Protein AF-A0A936C9N0-F1 (afdb_monomer_lite)

Radius of gyration: 20.28 Å; chains: 1; bounding box: 74×27×51 Å

Structure (mmCIF, N/CA/C/O backbone):
data_AF-A0A936C9N0-F1
#
_entry.id   AF-A0A936C9N0-F1
#
loop_
_atom_site.group_PDB
_atom_site.id
_atom_site.type_symbol
_atom_site.label_atom_id
_atom_site.label_alt_id
_atom_site.label_comp_id
_atom_site.label_asym_id
_atom_site.label_entity_id
_atom_site.label_seq_id
_atom_site.pdbx_PDB_ins_code
_atom_site.Cartn_x
_atom_site.Cartn_y
_atom_site.Cartn_z
_atom_site.occupancy
_atom_site.B_iso_or_equiv
_atom_site.auth_seq_id
_atom_site.auth_comp_id
_atom_site.auth_asym_id
_atom_site.auth_atom_id
_atom_site.pdbx_PDB_model_num
ATOM 1 N N . MET A 1 1 ? -1.763 -14.823 24.697 1.00 57.56 1 MET A N 1
ATOM 2 C CA . MET A 1 1 ? -1.565 -15.458 23.368 1.00 57.56 1 MET A CA 1
ATOM 3 C C . MET A 1 1 ? -2.742 -15.257 22.402 1.00 57.56 1 MET A C 1
ATOM 5 O O . MET A 1 1 ? -2.503 -14.836 21.278 1.00 57.56 1 MET A O 1
ATOM 9 N N . LYS A 1 2 ? -4.008 -15.455 22.814 1.00 72.00 2 LYS A N 1
ATOM 10 C CA . LYS A 1 2 ? -5.197 -15.312 21.934 1.00 72.00 2 LYS A CA 1
ATOM 11 C C . LYS A 1 2 ? -5.313 -13.946 21.222 1.00 72.00 2 LYS A C 1
ATOM 13 O O . LYS A 1 2 ? -5.688 -13.890 20.056 1.00 72.00 2 LYS A O 1
ATOM 18 N N . THR A 1 3 ? -4.940 -12.852 21.889 1.00 79.12 3 THR A N 1
ATOM 19 C CA . THR A 1 3 ? -4.988 -11.491 21.319 1.00 79.12 3 THR A CA 1
ATOM 20 C C . THR A 1 3 ? -3.919 -11.255 20.253 1.00 79.12 3 THR A C 1
ATOM 22 O O . THR A 1 3 ? -4.205 -10.640 19.232 1.00 79.12 3 THR A O 1
ATOM 25 N N . LEU A 1 4 ? -2.704 -11.776 20.459 1.00 82.50 4 LEU A N 1
ATOM 26 C CA . LEU A 1 4 ? -1.610 -11.656 19.493 1.00 82.50 4 LEU A CA 1
ATOM 27 C C . LEU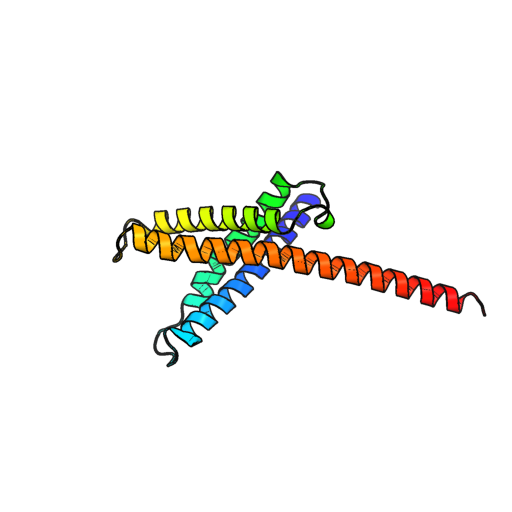 A 1 4 ? -1.926 -12.440 18.217 1.00 82.50 4 LEU A C 1
ATOM 29 O O . LEU A 1 4 ? -1.758 -11.916 17.124 1.00 82.50 4 LEU A O 1
ATOM 33 N N . LEU A 1 5 ? -2.478 -13.648 18.358 1.00 86.44 5 LEU A N 1
ATOM 34 C CA . LEU A 1 5 ? -2.881 -14.470 17.218 1.00 86.44 5 LEU A CA 1
ATOM 35 C C . LEU A 1 5 ? -3.994 -13.807 16.393 1.00 86.44 5 LEU A C 1
ATOM 37 O O . LEU A 1 5 ? -3.933 -13.801 15.167 1.00 86.44 5 LEU A O 1
ATOM 41 N N . ARG A 1 6 ? -4.991 -13.193 17.048 1.00 84.81 6 ARG A N 1
ATOM 42 C CA . ARG A 1 6 ? -6.040 -12.425 16.352 1.00 84.81 6 ARG A CA 1
ATOM 43 C C . ARG A 1 6 ? -5.465 -11.237 15.581 1.00 84.81 6 ARG A C 1
ATOM 45 O O . ARG A 1 6 ? -5.885 -11.003 14.452 1.00 84.81 6 ARG A O 1
ATOM 52 N N . ARG A 1 7 ? -4.500 -10.523 16.169 1.00 82.62 7 ARG A N 1
ATOM 53 C CA . ARG A 1 7 ? -3.817 -9.388 15.525 1.00 82.62 7 ARG A CA 1
ATOM 54 C C . ARG A 1 7 ? -2.988 -9.831 14.328 1.00 82.62 7 ARG A C 1
ATOM 56 O O . ARG A 1 7 ? -3.143 -9.261 13.257 1.00 82.62 7 ARG A O 1
ATOM 63 N N . LEU A 1 8 ? -2.181 -10.879 14.492 1.00 89.75 8 LEU A N 1
ATOM 64 C CA . LEU A 1 8 ? -1.372 -11.432 13.411 1.00 89.75 8 LEU A CA 1
ATOM 65 C C . LEU A 1 8 ? -2.258 -11.915 12.261 1.00 89.75 8 LEU A C 1
ATOM 67 O O . LEU A 1 8 ? -1.993 -11.596 11.111 1.00 89.75 8 LEU A O 1
ATOM 71 N N . ARG A 1 9 ? -3.362 -12.605 12.568 1.00 90.56 9 ARG A N 1
ATOM 72 C CA . ARG A 1 9 ? -4.329 -13.043 11.555 1.00 90.56 9 ARG A CA 1
ATOM 73 C C . ARG A 1 9 ? -4.950 -11.865 10.798 1.00 90.56 9 ARG A C 1
ATOM 75 O O . ARG A 1 9 ? -5.103 -11.952 9.586 1.00 90.56 9 ARG A O 1
ATOM 82 N N . GLY A 1 10 ? -5.273 -10.769 11.490 1.00 90.38 10 GLY A N 1
ATOM 83 C CA . GLY A 1 10 ? -5.758 -9.539 10.856 1.00 90.38 10 GLY A CA 1
ATOM 84 C C . GLY A 1 10 ? -4.713 -8.895 9.941 1.00 90.38 10 GLY A C 1
ATOM 85 O O . GLY A 1 10 ? -5.021 -8.569 8.799 1.00 90.38 10 GLY A O 1
ATOM 86 N N . ALA A 1 11 ? -3.467 -8.778 10.410 1.00 93.31 11 ALA A N 1
ATOM 87 C CA . ALA A 1 11 ? -2.365 -8.221 9.626 1.00 93.31 11 ALA A CA 1
ATOM 88 C C . ALA A 1 11 ? -2.038 -9.074 8.390 1.00 93.31 11 ALA A C 1
ATOM 90 O O . ALA A 1 11 ? -1.873 -8.534 7.301 1.00 93.31 11 ALA A O 1
ATOM 91 N N . LEU A 1 12 ? -2.015 -10.403 8.534 1.00 95.31 12 LEU A N 1
ATOM 92 C CA . LEU A 1 12 ? -1.821 -11.331 7.418 1.00 95.31 12 LEU A CA 1
ATOM 93 C C . LEU A 1 12 ? -2.968 -11.248 6.408 1.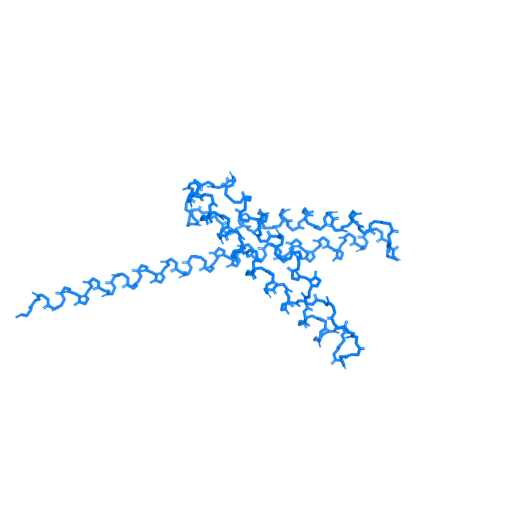00 95.31 12 LEU A C 1
ATOM 95 O O . LEU A 1 12 ? -2.710 -11.212 5.210 1.00 95.31 12 LEU A O 1
ATOM 99 N N . GLY A 1 13 ? -4.220 -11.167 6.870 1.00 95.00 13 GLY A N 1
ATOM 100 C CA . GLY A 1 13 ? -5.370 -10.980 5.982 1.00 95.00 13 GLY A CA 1
ATOM 101 C C . GLY A 1 13 ? -5.282 -9.678 5.181 1.00 95.00 13 GLY A C 1
ATOM 102 O O . GLY A 1 13 ? -5.528 -9.676 3.975 1.00 95.00 13 GLY A O 1
ATOM 103 N N . MET A 1 14 ? -4.859 -8.587 5.828 1.00 94.75 14 MET A N 1
ATOM 104 C CA . MET A 1 14 ? -4.626 -7.305 5.158 1.00 94.75 14 MET A CA 1
ATOM 105 C C . MET A 1 14 ? -3.503 -7.410 4.122 1.00 94.75 14 MET A C 1
ATOM 107 O O . MET A 1 14 ? -3.691 -7.014 2.974 1.00 94.75 14 MET A O 1
ATOM 111 N N . GLY A 1 15 ? -2.369 -8.004 4.507 1.00 96.19 15 GLY A N 1
ATOM 112 C CA . GLY A 1 15 ? -1.245 -8.272 3.613 1.00 96.19 15 GLY A CA 1
ATOM 113 C C . GLY A 1 15 ? -1.667 -9.059 2.378 1.00 96.19 15 GLY A C 1
ATOM 114 O O . GLY A 1 15 ? -1.407 -8.629 1.262 1.00 96.19 15 GLY A O 1
ATOM 115 N N . LEU A 1 16 ? -2.379 -10.174 2.552 1.00 97.31 16 LEU A N 1
ATOM 116 C CA . LEU A 1 16 ? -2.861 -10.994 1.435 1.00 97.31 16 LEU A CA 1
ATOM 117 C C . LEU A 1 16 ? -3.825 -10.228 0.519 1.00 97.31 16 LEU A C 1
ATOM 119 O O . LEU A 1 16 ? -3.746 -10.360 -0.699 1.00 97.31 16 LEU A O 1
ATOM 123 N N . THR A 1 17 ? -4.697 -9.394 1.092 1.00 96.50 17 THR A N 1
ATOM 124 C CA . THR A 1 17 ? -5.625 -8.555 0.316 1.00 96.50 17 THR A CA 1
ATOM 125 C C . THR A 1 17 ? -4.863 -7.562 -0.560 1.00 96.50 17 THR A C 1
ATOM 127 O O . THR A 1 17 ? -5.167 -7.409 -1.743 1.00 96.50 17 THR A O 1
ATOM 130 N N . TRP A 1 18 ? -3.845 -6.907 0.001 1.00 97.38 18 TRP A N 1
ATOM 131 C CA . TRP A 1 18 ? -3.018 -5.954 -0.737 1.00 97.38 18 TRP A CA 1
ATOM 132 C C . TRP A 1 18 ? -2.154 -6.653 -1.784 1.00 97.38 18 TRP A C 1
ATOM 134 O O . TRP A 1 18 ? -2.095 -6.188 -2.917 1.00 97.38 18 TRP A O 1
ATOM 144 N N . ALA A 1 19 ? -1.551 -7.792 -1.438 1.00 96.88 19 ALA A N 1
ATOM 145 C CA . ALA A 1 19 ? -0.765 -8.611 -2.355 1.00 96.88 19 ALA A CA 1
ATOM 146 C C . ALA A 1 19 ? -1.567 -8.982 -3.602 1.00 96.88 19 ALA A C 1
ATOM 148 O O . ALA A 1 19 ? -1.093 -8.794 -4.718 1.00 96.88 19 ALA A O 1
ATOM 149 N N . LEU A 1 20 ? -2.805 -9.446 -3.411 1.00 96.94 20 LEU A N 1
ATOM 150 C CA . LEU A 1 20 ? -3.694 -9.790 -4.512 1.00 96.94 20 LEU A CA 1
ATOM 151 C C . LEU A 1 20 ? -4.033 -8.562 -5.367 1.00 96.94 20 LEU A C 1
ATOM 153 O O . LEU A 1 20 ? -3.921 -8.621 -6.588 1.00 96.94 20 LEU A O 1
ATOM 157 N N . GLY A 1 21 ? -4.399 -7.441 -4.738 1.00 95.62 21 GLY A N 1
ATOM 158 C CA . GLY A 1 21 ? -4.702 -6.204 -5.462 1.00 95.62 21 GLY A CA 1
ATOM 159 C C . GLY A 1 21 ? -3.517 -5.703 -6.292 1.00 95.62 21 GLY A C 1
ATOM 160 O O . GLY A 1 21 ? -3.683 -5.333 -7.451 1.00 95.62 21 GLY A O 1
ATOM 161 N N . TRP A 1 22 ? -2.311 -5.744 -5.731 1.00 96.06 22 TRP A N 1
ATOM 162 C CA . TRP A 1 22 ? -1.096 -5.294 -6.407 1.00 96.06 22 TRP A CA 1
ATOM 163 C C . TRP A 1 22 ? -0.651 -6.259 -7.504 1.00 96.06 22 TRP A C 1
ATOM 165 O O . TRP A 1 22 ? -0.209 -5.799 -8.551 1.00 96.06 22 TRP A O 1
ATOM 175 N N . ALA A 1 23 ? -0.811 -7.570 -7.304 1.00 93.56 23 ALA A N 1
ATOM 176 C CA . ALA A 1 23 ? -0.545 -8.571 -8.334 1.00 93.56 23 ALA A CA 1
ATOM 177 C C . ALA A 1 23 ? -1.430 -8.352 -9.565 1.00 93.56 23 ALA A C 1
ATOM 179 O O . ALA A 1 23 ? -0.934 -8.362 -10.689 1.00 93.56 23 ALA A O 1
ATOM 180 N N . VAL A 1 24 ? -2.726 -8.099 -9.341 1.00 93.06 24 VAL A N 1
ATOM 181 C CA . VAL A 1 24 ? -3.686 -7.802 -10.413 1.00 93.06 24 VAL A CA 1
ATOM 182 C C . VAL A 1 24 ? -3.303 -6.518 -11.141 1.00 93.06 24 VAL A C 1
ATOM 184 O O . VAL A 1 24 ? -3.263 -6.515 -12.365 1.00 93.06 24 VAL A O 1
ATOM 187 N N . VAL A 1 25 ? -2.984 -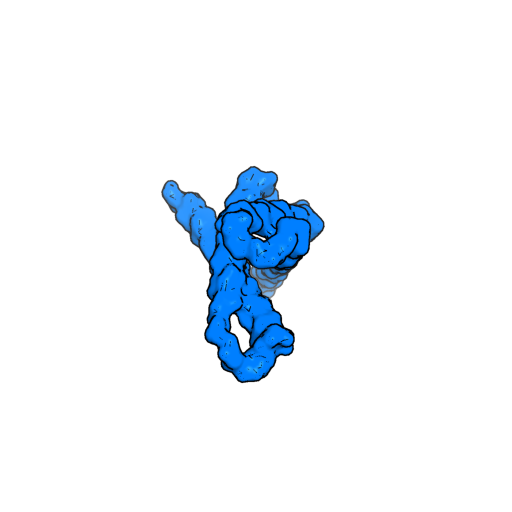5.442 -10.413 1.00 91.19 25 VAL A N 1
ATOM 188 C CA . VAL A 1 25 ? -2.543 -4.182 -11.036 1.00 91.19 25 VAL A CA 1
ATOM 189 C C . VAL A 1 25 ? -1.259 -4.388 -11.841 1.00 91.19 25 VAL A C 1
ATOM 191 O O . VAL A 1 25 ? -1.172 -3.915 -12.968 1.00 91.19 25 VAL A O 1
ATOM 194 N N . GLY A 1 26 ? -0.283 -5.110 -11.292 1.00 88.50 26 GLY A N 1
ATOM 195 C CA . GLY A 1 26 ? 0.987 -5.386 -11.956 1.00 88.50 26 GLY A CA 1
ATOM 196 C C . GLY A 1 26 ? 0.839 -6.171 -13.248 1.00 88.50 26 GLY A C 1
ATOM 197 O O . GLY A 1 26 ? 1.340 -5.732 -14.280 1.00 88.50 26 GLY A O 1
ATOM 198 N N . GLY A 1 27 ? 0.109 -7.286 -13.193 1.00 88.19 27 GLY A N 1
ATOM 199 C CA . GLY A 1 27 ? -0.182 -8.093 -14.376 1.00 88.19 27 GLY A CA 1
ATOM 200 C C . GLY A 1 27 ? -0.985 -7.312 -15.411 1.00 88.19 27 GLY A C 1
ATOM 201 O O . GLY A 1 27 ? -0.613 -7.276 -16.574 1.00 88.19 27 GLY A O 1
ATOM 202 N N . ALA A 1 28 ? -2.032 -6.594 -14.992 1.00 88.88 28 ALA A N 1
ATOM 203 C CA . ALA A 1 28 ? -2.852 -5.808 -15.914 1.00 88.88 28 ALA A CA 1
ATOM 204 C C . ALA A 1 28 ? -2.068 -4.678 -16.602 1.00 88.88 28 ALA A C 1
ATOM 206 O O . ALA A 1 28 ? -2.316 -4.387 -17.769 1.00 88.88 28 ALA A O 1
ATOM 207 N N . VAL A 1 29 ? -1.130 -4.032 -15.901 1.00 88.06 29 VAL A N 1
ATOM 208 C CA . VAL A 1 29 ? -0.279 -2.995 -16.500 1.00 88.06 29 VAL A CA 1
ATOM 209 C C . VAL A 1 29 ? 0.718 -3.605 -17.484 1.00 88.06 29 VAL A C 1
ATOM 211 O O . VAL A 1 29 ? 0.882 -3.054 -18.571 1.00 88.06 29 VAL A O 1
ATOM 214 N N . MET A 1 30 ? 1.361 -4.729 -17.156 1.00 86.00 30 MET A N 1
ATOM 215 C CA . MET A 1 30 ? 2.299 -5.349 -18.095 1.00 86.00 30 MET A CA 1
ATOM 216 C C . MET A 1 30 ? 1.603 -5.936 -19.311 1.00 86.00 30 MET A C 1
ATOM 218 O O . MET A 1 30 ? 1.895 -5.498 -20.419 1.00 86.00 30 MET A O 1
ATOM 222 N N . GLU A 1 31 ? 0.650 -6.836 -19.108 1.00 85.69 31 GLU A N 1
ATOM 223 C CA . GLU A 1 31 ? -0.062 -7.521 -20.192 1.00 85.69 31 GLU A CA 1
ATOM 224 C C . GLU A 1 31 ? -0.963 -6.563 -20.987 1.00 85.69 31 GLU A C 1
ATOM 226 O O . GLU A 1 31 ? -1.303 -6.814 -22.135 1.00 85.69 31 GLU A O 1
ATOM 231 N N . GLY A 1 32 ? -1.386 -5.444 -20.392 1.00 85.81 32 GLY A N 1
ATOM 232 C CA . GLY A 1 32 ? -2.255 -4.477 -21.062 1.00 85.81 32 GLY A CA 1
ATOM 233 C C . GLY A 1 32 ? -1.520 -3.358 -21.797 1.00 85.81 32 GLY A C 1
ATOM 234 O O . GLY A 1 32 ? -2.078 -2.784 -22.731 1.00 85.81 32 GLY A O 1
ATOM 235 N N . ILE A 1 33 ? -0.311 -2.990 -21.356 1.00 86.38 33 ILE A N 1
ATOM 236 C CA . ILE A 1 33 ? 0.365 -1.766 -21.820 1.00 86.38 33 ILE A CA 1
ATOM 237 C C . ILE A 1 33 ? 1.788 -2.040 -22.300 1.00 86.38 33 ILE A C 1
ATOM 239 O O . ILE A 1 33 ? 2.191 -1.488 -23.322 1.00 86.38 33 ILE A O 1
ATOM 243 N N . VAL A 1 34 ? 2.569 -2.832 -21.564 1.00 84.88 34 VAL A N 1
ATOM 244 C CA . VAL A 1 34 ? 4.014 -2.938 -21.821 1.00 84.88 34 VAL A CA 1
ATOM 245 C C . VAL A 1 34 ? 4.364 -4.100 -22.741 1.00 84.88 34 VAL A C 1
ATOM 247 O O . VAL A 1 34 ? 5.224 -3.942 -23.603 1.00 84.88 34 VAL A O 1
ATOM 250 N N . ASP A 1 35 ? 3.700 -5.238 -22.577 1.00 87.06 35 ASP A N 1
ATOM 251 C CA . ASP A 1 35 ? 3.892 -6.426 -23.405 1.00 87.06 35 ASP A CA 1
ATOM 252 C C . ASP A 1 35 ? 2.547 -7.068 -23.780 1.00 87.06 35 ASP A C 1
ATOM 254 O O . ASP A 1 35 ? 2.232 -8.172 -23.346 1.00 87.06 35 ASP A O 1
ATOM 258 N N . PRO A 1 36 ? 1.728 -6.379 -24.594 1.00 84.25 36 PRO A N 1
ATOM 259 C CA . PRO A 1 36 ? 0.409 -6.873 -24.989 1.00 84.25 36 PRO A CA 1
ATOM 260 C C . PRO A 1 36 ? 0.444 -8.153 -25.833 1.00 84.25 36 PRO A C 1
ATOM 262 O O . PRO A 1 36 ? -0.576 -8.823 -25.980 1.00 84.25 36 PRO A O 1
ATOM 265 N N . ASP A 1 37 ? 1.608 -8.497 -26.385 1.00 85.94 37 ASP A N 1
ATOM 266 C CA . ASP A 1 37 ? 1.812 -9.702 -27.184 1.00 85.94 37 ASP A CA 1
ATOM 267 C C . ASP A 1 37 ? 2.286 -10.906 -26.338 1.00 85.94 37 ASP A C 1
ATOM 269 O O . ASP A 1 37 ? 2.481 -11.993 -26.891 1.00 85.94 37 ASP A O 1
ATOM 273 N N . GLY A 1 38 ? 2.499 -10.733 -25.023 1.00 79.94 38 GLY A N 1
ATOM 274 C CA . GLY A 1 38 ? 2.859 -11.804 -24.080 1.00 79.94 38 GLY A CA 1
ATOM 275 C C . GLY A 1 38 ? 4.198 -12.486 -24.385 1.00 79.94 38 GLY A C 1
ATOM 276 O O . GLY A 1 38 ? 4.332 -13.711 -24.285 1.00 79.94 38 GLY A O 1
ATOM 277 N N . ARG A 1 39 ? 5.190 -11.718 -24.840 1.00 81.06 39 ARG A N 1
ATOM 278 C CA . ARG A 1 39 ? 6.497 -12.224 -25.299 1.00 81.06 39 ARG A CA 1
ATOM 279 C C . ARG A 1 39 ? 7.535 -12.304 -24.180 1.00 81.06 39 ARG A C 1
ATOM 281 O O . ARG A 1 39 ? 8.576 -12.942 -24.357 1.00 81.06 39 ARG A O 1
ATOM 288 N N . ILE A 1 40 ? 7.280 -11.650 -23.056 1.00 78.88 40 ILE A N 1
ATOM 289 C CA . ILE A 1 40 ? 8.122 -11.566 -21.870 1.00 78.88 40 ILE A CA 1
ATOM 290 C C . ILE A 1 40 ? 7.561 -12.527 -20.822 1.00 78.88 40 ILE A C 1
ATOM 292 O O . ILE A 1 40 ? 6.367 -12.563 -20.553 1.00 78.88 40 ILE A O 1
ATOM 296 N N . LEU A 1 41 ? 8.437 -13.318 -20.199 1.00 71.88 41 LEU A N 1
ATOM 297 C CA . LEU A 1 41 ? 8.036 -14.195 -19.103 1.00 71.88 41 LEU A CA 1
ATOM 298 C C . LEU A 1 41 ? 7.609 -13.333 -17.907 1.00 71.88 41 LEU A C 1
ATOM 300 O O . LEU A 1 41 ? 8.439 -12.637 -17.314 1.00 71.88 41 LEU A O 1
ATOM 304 N N . ASP A 1 42 ? 6.313 -13.348 -17.593 1.00 67.69 42 ASP A N 1
ATOM 305 C CA . ASP A 1 42 ? 5.719 -12.339 -16.722 1.00 67.69 42 ASP A CA 1
ATOM 306 C C . ASP A 1 42 ? 6.065 -12.576 -15.244 1.00 67.69 42 ASP A C 1
ATOM 308 O O . ASP A 1 42 ? 5.523 -13.437 -14.545 1.00 67.69 42 ASP A O 1
ATOM 312 N N . MET A 1 43 ? 7.030 -11.798 -14.755 1.00 81.38 43 MET A N 1
ATOM 313 C CA . MET A 1 43 ? 7.422 -11.779 -13.349 1.00 81.38 43 MET A CA 1
ATOM 314 C C . MET A 1 43 ? 6.737 -10.649 -12.576 1.00 81.38 43 MET A C 1
ATOM 316 O O . MET A 1 43 ? 6.997 -10.477 -11.383 1.00 81.38 43 MET A O 1
ATOM 320 N N . TRP A 1 44 ? 5.871 -9.861 -13.206 1.00 82.56 44 TRP A N 1
ATOM 321 C CA . TRP A 1 44 ? 5.359 -8.623 -12.627 1.00 82.56 44 TRP A CA 1
ATOM 322 C C . TRP A 1 44 ? 4.253 -8.811 -11.588 1.00 82.56 44 TRP A C 1
ATOM 324 O O . TRP A 1 44 ? 4.338 -8.148 -10.547 1.00 82.56 44 TRP A O 1
ATOM 334 N N . PRO A 1 45 ? 3.300 -9.754 -11.748 1.00 86.75 45 PRO A N 1
ATOM 335 C CA . PRO A 1 45 ? 2.326 -10.059 -10.707 1.00 86.75 45 PRO A CA 1
ATOM 336 C C . PRO A 1 45 ? 3.001 -10.413 -9.380 1.00 86.75 45 PRO A C 1
ATOM 338 O O . PRO A 1 45 ? 2.685 -9.828 -8.347 1.00 86.75 45 PRO A O 1
ATOM 341 N N . GLN A 1 46 ? 3.998 -11.303 -9.404 1.00 88.19 46 GLN A N 1
ATOM 342 C CA . GLN A 1 46 ? 4.761 -11.675 -8.206 1.00 88.19 46 GLN A CA 1
ATOM 343 C C . GLN A 1 46 ? 5.639 -10.525 -7.683 1.00 88.19 46 GLN A C 1
ATOM 345 O O . GLN A 1 46 ? 5.724 -10.325 -6.470 1.00 88.19 46 GLN A O 1
ATOM 350 N N . THR A 1 47 ? 6.231 -9.724 -8.579 1.00 87.81 47 THR A N 1
ATOM 351 C CA . THR A 1 47 ? 7.084 -8.578 -8.214 1.00 87.81 47 THR A CA 1
ATOM 352 C C . THR A 1 47 ? 6.304 -7.506 -7.458 1.00 87.81 47 THR A C 1
ATOM 354 O O . THR A 1 47 ? 6.865 -6.872 -6.567 1.00 87.81 47 THR A O 1
ATOM 357 N N . LEU A 1 48 ? 5.013 -7.322 -7.757 1.00 90.81 48 LEU A N 1
ATOM 358 C CA . LEU A 1 48 ? 4.141 -6.389 -7.038 1.00 90.81 48 LEU A CA 1
ATOM 359 C C . LEU A 1 48 ? 3.360 -7.034 -5.883 1.00 90.81 48 LEU A C 1
ATOM 361 O O . LEU A 1 48 ? 3.073 -6.353 -4.896 1.00 90.81 48 LEU A O 1
ATOM 365 N N . ALA A 1 49 ? 3.098 -8.342 -5.927 1.00 93.19 49 ALA A N 1
ATOM 366 C CA . ALA A 1 49 ? 2.468 -9.065 -4.822 1.00 93.19 49 ALA A CA 1
ATOM 367 C C . ALA A 1 49 ? 3.289 -8.988 -3.526 1.00 93.19 49 ALA A C 1
ATOM 369 O O . ALA A 1 49 ? 2.734 -8.735 -2.457 1.00 93.19 49 ALA A O 1
ATOM 370 N N . ILE A 1 50 ? 4.610 -9.187 -3.612 1.00 92.06 50 ILE A N 1
ATOM 371 C CA . ILE A 1 50 ? 5.514 -9.190 -2.450 1.00 92.06 50 ILE A CA 1
ATOM 372 C C . ILE A 1 50 ? 5.510 -7.838 -1.709 1.00 92.06 50 ILE A C 1
ATOM 374 O O . ILE A 1 50 ? 5.225 -7.825 -0.507 1.00 92.06 50 ILE A O 1
ATOM 378 N N . PRO A 1 51 ? 5.783 -6.688 -2.357 1.00 91.06 51 PRO A N 1
ATOM 379 C CA . PRO A 1 51 ? 5.717 -5.396 -1.683 1.00 91.06 51 PRO A CA 1
ATOM 380 C C . PRO A 1 51 ? 4.288 -5.038 -1.259 1.00 91.06 51 PRO A C 1
ATOM 382 O O . PRO A 1 51 ? 4.126 -4.442 -0.196 1.00 91.06 51 PRO A O 1
ATOM 385 N N . GLY A 1 52 ? 3.256 -5.460 -2.002 1.00 94.19 52 GLY A N 1
ATOM 386 C CA . GLY A 1 52 ? 1.860 -5.308 -1.581 1.00 94.19 52 GLY A CA 1
ATOM 387 C C . GLY A 1 52 ? 1.565 -6.039 -0.268 1.00 94.19 52 GLY A C 1
ATOM 388 O O . GLY A 1 52 ? 0.988 -5.455 0.653 1.00 94.19 52 GLY A O 1
ATOM 389 N N . PHE A 1 53 ? 2.041 -7.280 -0.130 1.00 96.81 53 PHE A N 1
ATOM 390 C CA . PHE A 1 53 ? 1.934 -8.058 1.105 1.00 96.81 53 PHE A CA 1
ATOM 391 C C . PHE A 1 53 ? 2.613 -7.357 2.280 1.00 96.81 53 PHE A C 1
ATOM 393 O O . PHE A 1 53 ? 1.989 -7.134 3.322 1.00 96.81 53 PHE A O 1
ATOM 400 N N . LEU A 1 54 ? 3.884 -6.987 2.104 1.00 95.00 54 LEU A N 1
ATOM 401 C CA . LEU A 1 54 ? 4.663 -6.311 3.139 1.00 95.00 54 LEU A CA 1
ATOM 402 C C . LEU A 1 54 ? 4.017 -4.980 3.529 1.00 95.00 54 LEU A C 1
ATOM 404 O O . LEU A 1 54 ? 3.899 -4.690 4.718 1.00 95.00 54 LEU A O 1
ATOM 408 N N . GLY A 1 55 ? 3.525 -4.219 2.551 1.00 94.38 55 GLY A N 1
ATOM 409 C CA . GLY A 1 55 ? 2.795 -2.975 2.769 1.00 94.38 55 GLY A CA 1
ATOM 410 C C . GLY A 1 55 ? 1.557 -3.175 3.623 1.00 94.38 55 GLY A C 1
ATOM 411 O O . GLY A 1 55 ? 1.405 -2.484 4.627 1.00 94.38 55 GLY A O 1
ATOM 412 N N . GLY A 1 56 ? 0.719 -4.162 3.299 1.00 95.12 56 GLY A N 1
ATOM 413 C CA . GLY A 1 56 ? -0.502 -4.427 4.061 1.00 95.12 56 GLY A CA 1
ATOM 414 C C . GLY A 1 56 ? -0.218 -4.871 5.497 1.00 95.12 56 GLY A C 1
ATOM 415 O O . GLY A 1 56 ? -0.891 -4.418 6.427 1.00 95.12 56 GLY A O 1
ATOM 416 N N . VAL A 1 57 ? 0.814 -5.696 5.702 1.00 95.75 57 VAL A N 1
ATOM 417 C CA . VAL A 1 57 ? 1.242 -6.128 7.043 1.00 95.75 57 VAL A CA 1
ATOM 418 C C . VAL A 1 57 ? 1.785 -4.949 7.852 1.00 95.75 57 VAL A C 1
ATOM 420 O O . VAL A 1 57 ? 1.324 -4.712 8.971 1.00 95.75 57 VAL A O 1
ATOM 423 N N . VAL A 1 58 ? 2.733 -4.188 7.295 1.00 94.25 58 VAL A N 1
ATOM 424 C CA . VAL A 1 58 ? 3.340 -3.021 7.960 1.00 94.25 58 VAL A CA 1
ATOM 425 C C . VAL A 1 58 ? 2.275 -1.978 8.279 1.00 94.25 58 VAL A C 1
ATOM 427 O O . VAL A 1 58 ? 2.232 -1.470 9.398 1.00 94.25 58 VAL A O 1
ATOM 430 N N . PHE A 1 59 ? 1.368 -1.710 7.343 1.00 93.38 59 PHE A N 1
ATOM 431 C CA . PHE A 1 59 ? 0.257 -0.786 7.537 1.00 93.38 59 PHE A CA 1
ATOM 432 C C . PHE A 1 59 ? -0.687 -1.231 8.658 1.00 93.38 59 PHE A C 1
ATOM 434 O O . PHE A 1 59 ? -1.059 -0.420 9.508 1.00 93.38 59 PHE A O 1
ATOM 441 N N . ALA A 1 60 ? -1.041 -2.518 8.717 1.00 91.69 60 ALA A N 1
ATOM 442 C CA . ALA A 1 60 ? -1.887 -3.048 9.784 1.00 91.69 60 ALA A CA 1
ATOM 443 C C . ALA A 1 60 ? -1.242 -2.876 11.171 1.00 91.69 60 ALA A C 1
ATOM 445 O O . ALA A 1 60 ? -1.923 -2.498 12.129 1.00 91.69 60 ALA A O 1
ATOM 446 N N . PHE A 1 61 ? 0.071 -3.102 11.285 1.00 90.44 61 PHE A N 1
ATOM 447 C CA . PHE A 1 61 ? 0.805 -2.838 12.524 1.00 90.44 61 PHE A CA 1
ATOM 448 C C . PHE A 1 61 ? 0.901 -1.343 12.839 1.00 90.44 61 PHE A C 1
ATOM 450 O O . PHE A 1 61 ? 0.715 -0.958 13.994 1.00 90.44 61 PHE A O 1
ATOM 457 N N . LEU A 1 62 ? 1.137 -0.503 11.831 1.00 89.50 62 LEU A N 1
ATOM 458 C CA . LEU A 1 62 ? 1.224 0.945 11.995 1.00 89.50 62 LEU A CA 1
ATOM 459 C C . LEU A 1 62 ? -0.087 1.524 12.526 1.00 89.50 62 LEU A C 1
ATOM 461 O O . LEU A 1 62 ? -0.063 2.264 13.503 1.00 89.50 62 LEU A O 1
ATOM 465 N N . LEU A 1 63 ? -1.230 1.140 11.956 1.00 85.00 63 LEU A N 1
ATOM 466 C CA . LEU A 1 63 ? -2.538 1.551 12.470 1.00 85.00 63 LEU A CA 1
ATOM 467 C C . LEU A 1 63 ? -2.788 1.047 13.885 1.00 85.00 63 LEU A C 1
ATOM 469 O O . LEU A 1 63 ? -3.346 1.765 14.710 1.00 85.00 63 LEU A O 1
ATOM 473 N N . TRP A 1 64 ? -2.366 -0.178 14.186 1.00 83.69 64 TRP A N 1
ATOM 474 C CA . TRP A 1 64 ? -2.517 -0.703 15.533 1.00 83.69 64 TRP A CA 1
ATOM 475 C C . TRP A 1 64 ? -1.740 0.131 16.568 1.00 83.69 64 TRP A C 1
ATOM 477 O O . TRP A 1 64 ? -2.275 0.397 17.647 1.00 83.69 64 TRP A O 1
ATOM 487 N N . ILE A 1 65 ? -0.523 0.576 16.237 1.00 83.44 65 ILE A N 1
ATOM 488 C CA . ILE A 1 65 ? 0.307 1.430 17.102 1.00 83.44 65 ILE A CA 1
ATOM 489 C C . ILE A 1 65 ? -0.237 2.865 17.154 1.00 83.44 65 ILE A C 1
ATOM 491 O O . ILE A 1 65 ? -0.385 3.424 18.239 1.00 83.44 65 ILE A O 1
ATOM 495 N N . ALA A 1 66 ? -0.526 3.458 15.995 1.00 79.12 66 ALA A N 1
ATOM 496 C CA . ALA A 1 66 ? -0.860 4.873 15.859 1.00 79.12 66 ALA A CA 1
ATOM 497 C C . ALA A 1 66 ? -2.309 5.202 16.249 1.00 79.12 66 ALA A C 1
ATOM 499 O O . ALA A 1 66 ? -2.566 6.291 16.758 1.00 79.12 66 ALA A O 1
ATOM 500 N N . GLU A 1 67 ? -3.253 4.286 16.013 1.00 71.00 67 GLU A N 1
ATOM 501 C CA . GLU A 1 67 ? -4.694 4.549 16.160 1.00 71.00 67 GLU A CA 1
ATOM 502 C C . GLU A 1 67 ? -5.394 3.670 17.212 1.00 71.00 67 GLU A C 1
ATOM 504 O O . GLU A 1 67 ? -6.496 3.995 17.659 1.00 71.00 67 GLU A O 1
ATOM 509 N N . GLY A 1 68 ? -4.739 2.615 17.710 1.00 69.56 68 GLY A N 1
ATOM 510 C CA . GLY A 1 68 ? -5.114 1.934 18.955 1.00 69.56 68 GLY A CA 1
ATOM 511 C C . GLY A 1 68 ? -6.608 1.579 19.099 1.00 69.56 68 GLY A C 1
ATOM 512 O O . GLY A 1 68 ? -7.148 0.799 18.323 1.00 69.56 68 GLY A O 1
ATOM 513 N N . ARG A 1 69 ? -7.261 2.082 20.164 1.00 57.75 69 ARG A N 1
ATOM 514 C CA . ARG A 1 69 ? -8.665 1.790 20.549 1.00 57.75 69 ARG A CA 1
ATOM 515 C C . ARG A 1 69 ? -9.726 2.594 19.776 1.00 57.75 69 ARG A C 1
ATOM 517 O O . ARG A 1 69 ? -10.910 2.407 20.054 1.00 57.75 69 ARG A O 1
ATOM 524 N N . ARG A 1 70 ? -9.337 3.490 18.864 1.00 60.28 70 ARG A N 1
ATOM 525 C CA . ARG A 1 70 ? -10.298 4.304 18.104 1.00 60.28 70 ARG A CA 1
ATOM 526 C C . ARG A 1 70 ? -10.963 3.458 17.028 1.00 60.28 70 ARG A C 1
ATOM 528 O O . ARG A 1 70 ? -10.305 2.660 16.360 1.00 60.28 70 ARG A O 1
ATOM 535 N N . ARG A 1 71 ? -12.281 3.599 16.879 1.00 60.19 71 ARG A N 1
ATOM 536 C CA . ARG A 1 71 ? -13.013 2.901 15.817 1.00 60.19 71 ARG A CA 1
ATOM 537 C C . ARG A 1 71 ? -12.595 3.471 14.462 1.00 60.19 71 ARG A C 1
ATOM 539 O O . ARG A 1 71 ? -12.396 4.674 14.324 1.00 60.19 71 ARG A O 1
ATOM 546 N N . PHE A 1 72 ? -12.504 2.608 13.449 1.00 57.34 72 PHE A N 1
ATOM 547 C CA . PHE A 1 72 ? -12.248 2.989 12.050 1.00 57.34 72 PHE A CA 1
ATOM 548 C C . PHE A 1 72 ? -13.219 4.075 11.536 1.00 57.34 72 PHE A C 1
ATOM 550 O O . PHE A 1 72 ? -12.913 4.839 10.620 1.00 57.34 72 PHE A O 1
ATOM 557 N N . ASP A 1 73 ? -14.380 4.167 12.172 1.00 54.31 73 ASP A N 1
ATOM 558 C CA . ASP A 1 73 ? -15.468 5.098 11.896 1.00 54.31 73 ASP A CA 1
ATOM 559 C C . ASP A 1 73 ? -15.114 6.542 12.307 1.00 54.31 73 ASP A C 1
ATOM 561 O O . ASP A 1 73 ? -15.574 7.491 11.679 1.00 54.31 73 ASP A O 1
ATOM 565 N N . GLU A 1 74 ? -14.235 6.714 13.300 1.00 62.41 74 GLU A N 1
ATOM 566 C CA . GLU A 1 74 ? -13.769 8.020 13.798 1.00 62.41 74 GLU A CA 1
ATOM 567 C C . GLU A 1 74 ? -12.600 8.584 12.976 1.00 62.41 74 GLU A C 1
ATOM 569 O O . GLU A 1 74 ? -12.251 9.761 13.087 1.00 62.41 74 GLU A O 1
ATOM 574 N N . LEU A 1 75 ? -11.964 7.749 12.152 1.00 65.19 75 LEU A N 1
ATOM 575 C CA . LEU A 1 75 ? -10.741 8.099 11.438 1.00 65.19 75 LEU A CA 1
ATOM 576 C C . LEU A 1 75 ? -11.052 8.550 10.017 1.00 65.19 75 LEU A C 1
ATOM 578 O O . LEU A 1 75 ? -11.731 7.863 9.260 1.00 65.19 75 LEU A O 1
ATOM 582 N N . SER A 1 76 ? -10.548 9.718 9.630 1.00 79.88 76 SER A N 1
ATOM 583 C CA . SER A 1 76 ? -10.832 10.299 8.320 1.00 79.88 76 SER A CA 1
ATOM 584 C C . SER A 1 76 ? -10.106 9.553 7.186 1.00 79.88 76 SER A C 1
ATOM 586 O O . SER A 1 76 ? -8.964 9.111 7.332 1.00 79.88 76 SER A O 1
ATOM 588 N N . LEU A 1 77 ? -10.759 9.443 6.021 1.00 84.31 77 LEU A N 1
ATOM 589 C CA . LEU A 1 77 ? -10.177 8.877 4.792 1.00 84.31 77 LEU A CA 1
ATOM 590 C C . LEU A 1 77 ? -8.804 9.485 4.431 1.00 84.31 77 LEU A C 1
ATOM 592 O O . LEU A 1 77 ? -7.885 8.713 4.155 1.00 84.31 77 LEU A O 1
ATOM 596 N N . PRO A 1 78 ? -8.604 10.820 4.495 1.00 86.69 78 PRO A N 1
ATOM 597 C CA . PRO A 1 78 ? -7.302 11.432 4.226 1.00 86.69 78 PRO A CA 1
ATOM 598 C C . PRO A 1 78 ? -6.196 10.921 5.150 1.00 86.69 78 PRO A C 1
ATOM 600 O O . PRO A 1 78 ? -5.075 10.693 4.708 1.00 86.69 78 PRO A O 1
ATOM 603 N N . ARG A 1 79 ? -6.508 10.683 6.427 1.00 86.06 79 ARG A N 1
ATOM 604 C CA . ARG A 1 79 ? -5.536 10.197 7.411 1.00 86.06 79 ARG A CA 1
ATOM 605 C C . ARG A 1 79 ? -5.104 8.757 7.126 1.00 86.06 79 ARG A C 1
ATOM 607 O O . ARG A 1 79 ? -3.923 8.447 7.238 1.00 86.06 79 ARG A O 1
ATOM 614 N N . PHE A 1 80 ? -6.028 7.903 6.683 1.00 87.94 80 PHE A N 1
ATOM 615 C CA . PHE A 1 80 ? -5.696 6.559 6.192 1.00 87.94 80 PHE A CA 1
ATOM 616 C C . PHE A 1 80 ? -4.817 6.607 4.949 1.00 87.94 80 PHE A C 1
ATOM 618 O O . PHE A 1 80 ? -3.823 5.887 4.877 1.00 87.94 80 PHE A O 1
ATOM 625 N N . GLY A 1 81 ? -5.155 7.482 4.001 1.00 91.81 81 GLY A N 1
ATOM 626 C CA . GLY A 1 81 ? -4.343 7.711 2.810 1.00 91.81 81 GLY A CA 1
ATOM 627 C C . GLY A 1 81 ? -2.929 8.173 3.152 1.00 91.81 81 GLY A C 1
ATOM 628 O O . GLY A 1 81 ? -1.982 7.647 2.583 1.00 91.81 81 GLY A O 1
ATOM 629 N N . LEU A 1 82 ? -2.771 9.075 4.126 1.00 92.88 82 LEU A N 1
ATOM 630 C CA . LEU A 1 82 ? -1.463 9.542 4.597 1.00 92.88 82 LEU A CA 1
ATOM 631 C C . LEU A 1 82 ? -0.638 8.425 5.242 1.00 92.88 82 LEU A C 1
ATOM 633 O O . LEU A 1 82 ? 0.541 8.288 4.924 1.00 92.88 82 LEU A O 1
ATOM 637 N N . TRP A 1 83 ? -1.240 7.594 6.099 1.00 92.62 83 TRP A N 1
ATOM 638 C CA . TRP A 1 83 ? -0.537 6.439 6.664 1.00 92.62 83 TRP A CA 1
ATOM 639 C C . TRP A 1 83 ? -0.168 5.410 5.592 1.00 92.62 83 TRP A C 1
ATOM 641 O O . TRP A 1 83 ? 0.943 4.883 5.609 1.00 92.62 83 TRP A O 1
ATOM 651 N N . GLY A 1 84 ? -1.057 5.168 4.625 1.00 94.19 84 GLY A N 1
ATOM 652 C CA . GLY A 1 84 ? -0.764 4.325 3.468 1.00 94.19 84 GLY A CA 1
ATOM 653 C C . GLY A 1 84 ? 0.391 4.884 2.638 1.00 94.19 84 GLY A C 1
ATOM 654 O O . GLY A 1 84 ? 1.336 4.161 2.341 1.00 94.19 84 GLY A O 1
ATOM 655 N N . ALA A 1 85 ? 0.371 6.183 2.337 1.00 95.88 85 ALA A N 1
ATOM 656 C CA . ALA A 1 85 ? 1.441 6.869 1.622 1.00 95.88 85 ALA A CA 1
ATOM 657 C C . ALA A 1 85 ? 2.776 6.784 2.376 1.00 95.88 85 ALA A C 1
ATOM 659 O O . ALA A 1 85 ? 3.798 6.495 1.765 1.00 95.88 85 ALA A O 1
ATOM 660 N N . ALA A 1 86 ? 2.777 6.965 3.700 1.00 95.06 86 ALA A N 1
ATOM 661 C CA . ALA A 1 86 ? 3.984 6.854 4.518 1.00 95.06 86 ALA A CA 1
ATOM 662 C C . ALA A 1 86 ? 4.594 5.443 4.462 1.00 95.06 86 ALA A C 1
ATOM 664 O O . ALA A 1 86 ? 5.806 5.301 4.293 1.00 95.06 86 ALA A O 1
ATOM 665 N N . VAL A 1 87 ? 3.762 4.399 4.546 1.00 94.94 87 VAL A N 1
ATOM 666 C CA . VAL A 1 87 ? 4.214 3.006 4.386 1.00 94.94 87 VAL A CA 1
ATOM 667 C C . VAL A 1 87 ? 4.764 2.771 2.981 1.00 94.94 87 VAL A C 1
ATOM 669 O O . VAL A 1 87 ? 5.837 2.187 2.837 1.00 94.94 87 VAL A O 1
ATOM 672 N N . GLY A 1 88 ? 4.075 3.261 1.949 1.00 94.88 88 GLY A N 1
ATOM 673 C CA . GLY A 1 88 ? 4.528 3.129 0.567 1.00 94.88 88 GLY A CA 1
ATOM 674 C C . GLY A 1 88 ? 5.850 3.849 0.299 1.00 94.88 88 GLY A C 1
ATOM 675 O O . GLY A 1 88 ? 6.745 3.277 -0.320 1.00 94.88 88 GLY A O 1
ATOM 676 N N . ALA A 1 89 ? 6.025 5.056 0.834 1.00 95.50 89 ALA A N 1
ATOM 677 C CA . ALA A 1 89 ? 7.280 5.793 0.744 1.00 95.50 89 ALA A CA 1
ATOM 678 C C . ALA A 1 89 ? 8.420 5.039 1.445 1.00 95.50 89 ALA A C 1
ATOM 680 O O . ALA A 1 89 ? 9.499 4.895 0.873 1.00 95.50 89 ALA A O 1
ATOM 681 N N . LEU A 1 90 ? 8.176 4.489 2.641 1.00 94.75 90 LEU A N 1
ATOM 682 C CA . LEU A 1 90 ? 9.161 3.681 3.363 1.00 94.75 90 LEU A CA 1
ATOM 683 C C . LEU A 1 90 ? 9.576 2.441 2.558 1.00 94.75 90 LEU A C 1
ATOM 685 O O . LEU A 1 90 ? 10.768 2.179 2.405 1.00 94.75 90 LEU A O 1
ATOM 689 N N . LEU A 1 91 ? 8.612 1.702 2.006 1.00 92.31 91 LEU A N 1
ATOM 690 C CA . LEU A 1 91 ? 8.899 0.538 1.165 1.00 92.31 91 LEU A CA 1
ATOM 691 C C . LEU A 1 91 ? 9.660 0.919 -0.105 1.00 92.31 91 LEU A C 1
ATOM 693 O O . LEU A 1 91 ? 10.613 0.235 -0.474 1.00 92.31 91 LEU A O 1
ATOM 697 N N . GLY A 1 92 ? 9.277 2.020 -0.752 1.00 91.69 92 GLY A N 1
ATOM 698 C CA . GLY A 1 92 ? 9.967 2.518 -1.935 1.00 91.69 92 GL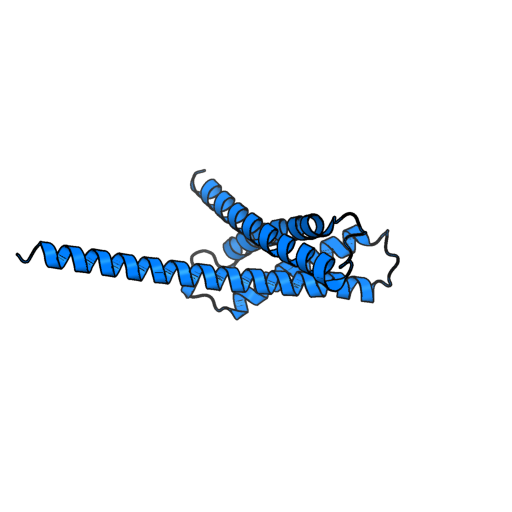Y A CA 1
ATOM 699 C C . GLY A 1 92 ? 11.410 2.936 -1.637 1.00 91.69 92 GLY A C 1
ATOM 700 O O . GLY A 1 92 ? 12.295 2.647 -2.438 1.00 91.69 92 GLY A O 1
ATOM 701 N N . LEU A 1 93 ? 11.678 3.529 -0.468 1.00 92.44 93 LEU A N 1
ATOM 702 C CA . LEU A 1 93 ? 13.041 3.843 -0.020 1.00 92.44 93 LEU A CA 1
ATOM 703 C C . LEU A 1 93 ? 13.868 2.576 0.220 1.00 92.44 93 LEU A C 1
ATOM 705 O O . LEU A 1 93 ? 15.020 2.510 -0.210 1.00 92.44 93 LEU A O 1
ATOM 709 N N . VAL A 1 94 ? 13.283 1.554 0.852 1.00 90.50 94 VAL A N 1
ATOM 710 C CA . VAL A 1 94 ? 13.945 0.254 1.052 1.00 90.50 94 VAL A CA 1
ATOM 711 C C . VAL A 1 94 ? 14.270 -0.399 -0.293 1.00 90.50 94 VAL A C 1
ATOM 713 O O . VAL A 1 94 ? 15.398 -0.843 -0.498 1.00 90.50 94 VAL A O 1
ATOM 716 N N . ALA A 1 95 ? 13.322 -0.410 -1.232 1.00 87.19 95 ALA A N 1
ATOM 717 C CA . ALA A 1 95 ? 13.526 -0.962 -2.570 1.00 87.19 95 ALA A CA 1
ATOM 718 C C . ALA A 1 95 ? 14.595 -0.188 -3.362 1.00 87.19 95 ALA A C 1
ATOM 720 O O . ALA A 1 95 ? 15.443 -0.793 -4.024 1.00 87.19 95 ALA A O 1
ATOM 721 N N . LEU A 1 96 ? 14.597 1.144 -3.260 1.00 87.88 96 LEU A N 1
ATOM 722 C CA . LEU A 1 96 ? 15.605 1.996 -3.887 1.00 87.88 96 LEU A CA 1
ATOM 723 C C . LEU A 1 96 ? 17.006 1.709 -3.328 1.00 87.88 96 LEU A C 1
ATOM 725 O O . LEU A 1 96 ? 17.953 1.587 -4.105 1.00 87.88 96 LEU A O 1
ATOM 729 N N . GLY A 1 97 ? 17.125 1.550 -2.006 1.00 85.50 97 GLY A N 1
ATOM 730 C CA . GLY A 1 97 ? 18.376 1.203 -1.331 1.00 85.50 97 GLY A CA 1
ATOM 731 C C . GLY A 1 97 ? 18.879 -0.196 -1.690 1.00 85.50 97 GLY A C 1
ATOM 732 O O . GLY A 1 97 ? 20.037 -0.348 -2.073 1.00 85.50 97 GLY A O 1
ATOM 733 N N . ALA A 1 98 ? 18.004 -1.205 -1.654 1.00 81.88 98 ALA A N 1
ATOM 734 C CA . ALA A 1 98 ? 18.343 -2.582 -2.024 1.00 81.88 98 ALA A CA 1
ATOM 735 C C . ALA A 1 98 ? 18.810 -2.694 -3.484 1.00 81.88 98 ALA A C 1
ATOM 737 O O . ALA A 1 98 ? 19.672 -3.504 -3.817 1.00 81.88 98 ALA A O 1
ATOM 738 N N . GLY A 1 99 ? 18.259 -1.853 -4.358 1.00 71.00 99 GLY A N 1
ATOM 739 C CA . GLY A 1 99 ? 18.637 -1.802 -5.757 1.00 71.00 99 GLY A CA 1
ATOM 740 C C . GLY A 1 99 ? 19.836 -0.902 -6.076 1.00 71.00 99 GLY A C 1
ATOM 741 O O . GLY A 1 99 ? 20.304 -0.930 -7.215 1.00 71.00 99 GLY A O 1
ATOM 742 N N . ALA A 1 100 ? 20.333 -0.084 -5.143 1.00 61.41 100 ALA A N 1
ATOM 743 C CA . ALA A 1 100 ? 21.232 1.041 -5.434 1.00 61.41 100 ALA A CA 1
ATOM 744 C C . ALA A 1 100 ? 22.513 0.656 -6.204 1.00 61.41 100 ALA A C 1
ATOM 746 O O . ALA A 1 100 ? 22.995 1.449 -7.007 1.00 61.41 100 ALA A O 1
ATOM 747 N N . ALA A 1 101 ? 23.006 -0.575 -6.039 1.00 54.94 101 ALA A N 1
ATOM 748 C CA . ALA A 1 101 ? 24.217 -1.072 -6.695 1.00 54.94 101 ALA A CA 1
ATOM 749 C C . ALA A 1 101 ? 24.030 -1.559 -8.153 1.00 54.94 101 ALA A C 1
ATOM 751 O O . ALA A 1 101 ? 25.021 -1.819 -8.826 1.00 54.94 101 ALA A O 1
ATOM 752 N N . SER A 1 102 ? 22.795 -1.697 -8.655 1.00 63.09 102 SER A N 1
ATOM 753 C CA . SER A 1 102 ? 22.492 -2.370 -9.937 1.00 63.09 102 SER A CA 1
ATOM 754 C C . SER A 1 102 ? 21.774 -1.498 -10.981 1.00 63.09 102 SER A C 1
ATOM 756 O O . SER A 1 102 ? 21.200 -2.008 -11.941 1.00 63.09 102 SER A O 1
ATOM 758 N N . GLY A 1 103 ? 21.736 -0.177 -10.789 1.00 61.59 103 GLY A N 1
ATOM 759 C CA . GLY A 1 103 ? 20.889 0.713 -11.589 1.00 61.59 103 GLY A CA 1
ATOM 760 C C . GLY A 1 103 ? 21.462 1.081 -12.960 1.00 61.59 103 GLY A C 1
ATOM 761 O O . GLY A 1 103 ? 22.479 1.757 -13.032 1.00 61.59 103 GLY A O 1
ATOM 762 N N . VAL A 1 104 ? 20.743 0.734 -14.035 1.00 72.94 104 VAL A N 1
ATOM 763 C CA . VAL A 1 104 ? 20.982 1.251 -15.404 1.00 72.94 104 VAL A CA 1
ATOM 764 C C . VAL A 1 104 ? 20.451 2.689 -15.565 1.00 72.94 104 VAL A C 1
ATOM 766 O O . VAL A 1 104 ? 20.917 3.447 -16.409 1.00 72.94 104 VAL A O 1
ATOM 769 N N . LEU A 1 105 ? 19.471 3.081 -14.740 1.00 82.88 105 LEU A N 1
ATOM 770 C CA . LEU A 1 105 ? 18.828 4.398 -14.769 1.00 82.88 105 LEU A CA 1
ATOM 771 C C . LEU A 1 105 ? 19.483 5.390 -13.788 1.00 82.88 105 LEU A C 1
ATOM 773 O O . LEU A 1 105 ? 19.914 4.976 -12.707 1.00 82.88 105 LEU A O 1
ATOM 777 N N . PRO A 1 106 ? 19.458 6.706 -14.089 1.00 88.56 106 PRO A N 1
ATOM 778 C CA . PRO A 1 106 ? 19.840 7.750 -13.141 1.00 88.56 106 PRO A CA 1
ATOM 779 C C . PRO A 1 106 ? 19.035 7.668 -11.838 1.00 88.56 106 PRO A C 1
ATOM 781 O O . PRO A 1 106 ? 17.835 7.378 -11.856 1.00 88.56 106 PRO A O 1
ATOM 784 N N . LEU A 1 107 ? 19.675 7.990 -10.707 1.00 86.62 107 LEU A N 1
ATOM 785 C CA . LEU A 1 107 ? 19.081 7.852 -9.370 1.00 86.62 107 LEU A CA 1
ATOM 786 C C . LEU A 1 107 ? 17.735 8.574 -9.229 1.00 86.62 107 LEU A C 1
ATOM 788 O O . LEU A 1 107 ? 16.806 8.007 -8.664 1.00 86.62 107 LEU A O 1
ATOM 792 N N . TRP A 1 108 ? 17.617 9.797 -9.753 1.00 88.50 108 TRP A N 1
ATOM 793 C CA . TRP A 1 108 ? 16.386 10.586 -9.653 1.00 88.50 108 TRP A CA 1
ATOM 794 C C . TRP A 1 108 ? 15.216 9.906 -10.375 1.00 88.50 108 TRP A C 1
ATOM 796 O O . TRP A 1 108 ? 14.143 9.768 -9.799 1.00 88.50 108 TRP A O 1
ATOM 806 N N . LEU A 1 109 ? 15.439 9.407 -11.596 1.00 89.50 109 LEU A N 1
ATOM 807 C CA . LEU A 1 109 ? 14.401 8.767 -12.402 1.00 89.50 109 LEU A CA 1
ATOM 808 C C . LEU A 1 109 ? 13.973 7.450 -11.759 1.00 89.50 109 LEU A C 1
ATOM 810 O O . LEU A 1 109 ? 12.786 7.152 -11.648 1.00 89.50 109 LEU A O 1
ATOM 814 N N . ARG A 1 110 ? 14.948 6.691 -11.257 1.00 86.12 110 ARG A N 1
ATOM 815 C CA . ARG A 1 110 ? 14.691 5.463 -10.511 1.00 86.12 110 ARG A CA 1
ATOM 816 C C . ARG A 1 110 ? 13.900 5.724 -9.231 1.00 86.12 110 ARG A C 1
ATOM 818 O O . ARG A 1 110 ? 12.953 4.997 -8.944 1.00 86.12 110 ARG A O 1
ATOM 825 N N . ALA A 1 111 ? 14.266 6.760 -8.480 1.00 89.12 111 ALA A N 1
ATOM 826 C CA . ALA A 1 111 ? 13.541 7.168 -7.287 1.00 89.12 111 ALA A CA 1
ATOM 827 C C . ALA A 1 111 ? 12.091 7.523 -7.634 1.00 89.12 111 ALA A C 1
ATOM 829 O O . ALA A 1 111 ? 11.187 7.029 -6.972 1.00 89.12 111 ALA A O 1
ATOM 830 N N . THR A 1 112 ? 11.847 8.286 -8.704 1.00 90.62 112 THR A N 1
ATOM 831 C CA . THR A 1 112 ? 10.490 8.633 -9.152 1.00 90.62 112 THR A CA 1
ATOM 832 C C . THR A 1 112 ? 9.668 7.402 -9.544 1.00 90.62 112 THR A C 1
ATOM 834 O O . THR A 1 112 ? 8.537 7.259 -9.078 1.00 90.62 112 THR A O 1
ATOM 837 N N . VAL A 1 113 ? 10.232 6.498 -10.352 1.00 88.75 113 VAL A N 1
ATOM 838 C CA . VAL A 1 113 ? 9.532 5.302 -10.862 1.00 88.75 113 VAL A CA 1
ATOM 839 C C . VAL A 1 113 ? 9.259 4.271 -9.760 1.00 88.75 113 VAL A C 1
ATOM 841 O O . VAL A 1 113 ? 8.288 3.529 -9.854 1.00 88.75 113 VAL A O 1
ATOM 844 N N . ILE A 1 114 ? 10.062 4.237 -8.694 1.00 88.56 114 ILE A N 1
ATOM 845 C CA . ILE A 1 114 ? 9.827 3.346 -7.549 1.00 88.56 114 ILE A CA 1
ATOM 846 C C . ILE A 1 114 ? 8.922 4.019 -6.510 1.00 88.56 114 ILE A C 1
ATOM 848 O O . ILE A 1 114 ? 7.878 3.479 -6.150 1.00 88.56 114 ILE A O 1
ATOM 852 N N . LEU A 1 115 ? 9.294 5.203 -6.018 1.00 92.38 115 LEU A N 1
ATOM 853 C CA . LEU A 1 115 ? 8.585 5.857 -4.914 1.00 92.38 115 LEU A CA 1
ATOM 854 C C . LEU A 1 115 ? 7.176 6.277 -5.314 1.00 92.38 115 LEU A C 1
ATOM 856 O O . LEU A 1 115 ? 6.258 6.085 -4.521 1.00 92.38 115 LEU A O 1
ATOM 860 N N . GLY A 1 116 ? 6.994 6.833 -6.515 1.00 92.81 116 GLY A N 1
ATOM 861 C CA . GLY A 1 116 ? 5.702 7.351 -6.966 1.00 92.81 116 GLY A CA 1
ATOM 862 C C . GLY A 1 116 ? 4.610 6.276 -6.937 1.00 92.81 116 GLY A C 1
ATOM 863 O O . GLY A 1 116 ? 3.680 6.386 -6.134 1.00 92.81 116 GLY A O 1
ATOM 864 N N . PRO A 1 117 ? 4.733 5.204 -7.741 1.00 91.00 117 PRO A N 1
ATOM 865 C CA . PRO A 1 117 ? 3.742 4.134 -7.785 1.00 91.00 117 PRO A CA 1
ATOM 866 C C . PRO A 1 117 ? 3.536 3.440 -6.438 1.00 91.00 117 PRO A C 1
ATOM 868 O O . PRO A 1 117 ? 2.393 3.256 -6.029 1.00 91.00 117 PRO A O 1
ATOM 871 N N . VAL A 1 118 ? 4.607 3.109 -5.706 1.00 93.31 118 VAL A N 1
ATOM 872 C CA . VAL A 1 118 ? 4.496 2.386 -4.423 1.00 93.31 118 VAL A CA 1
ATOM 873 C C . VAL A 1 118 ? 3.782 3.240 -3.367 1.00 93.31 118 VAL A C 1
ATOM 875 O O . VAL A 1 118 ? 2.944 2.728 -2.618 1.00 93.31 118 VAL A O 1
ATOM 878 N N . THR A 1 119 ? 4.047 4.549 -3.336 1.00 95.62 119 THR A N 1
ATOM 879 C CA . THR A 1 119 ? 3.361 5.500 -2.443 1.00 95.62 119 THR A CA 1
ATOM 880 C C . THR A 1 119 ? 1.879 5.611 -2.790 1.00 95.62 119 THR A C 1
ATOM 882 O O . THR A 1 119 ? 1.030 5.484 -1.904 1.00 95.62 119 THR A O 1
ATOM 885 N N . VAL A 1 120 ? 1.555 5.800 -4.074 1.00 95.94 120 VAL A N 1
ATOM 886 C CA . VAL A 1 120 ? 0.169 5.941 -4.546 1.00 95.94 120 VAL A CA 1
ATOM 887 C C . VAL A 1 120 ? -0.622 4.656 -4.315 1.00 95.94 120 VAL A C 1
ATOM 889 O O . VAL A 1 120 ? -1.700 4.706 -3.724 1.00 95.94 120 VAL A O 1
ATOM 892 N N . LEU A 1 121 ? -0.083 3.500 -4.706 1.00 94.69 121 LEU A N 1
ATOM 893 C CA . LEU A 1 121 ? -0.740 2.207 -4.514 1.00 94.69 121 LEU A CA 1
ATOM 894 C C . LEU A 1 121 ? -0.988 1.916 -3.036 1.00 94.69 121 LEU A C 1
ATOM 896 O O . LEU A 1 121 ? -2.067 1.439 -2.684 1.00 94.69 121 LEU A O 1
ATOM 900 N N . SER A 1 122 ? -0.047 2.255 -2.153 1.00 95.69 122 SER A N 1
ATOM 901 C CA . SER A 1 122 ? -0.231 2.071 -0.708 1.00 95.69 122 SER A CA 1
ATOM 902 C C . SER A 1 122 ? -1.301 3.008 -0.140 1.00 95.69 122 SER A C 1
ATOM 904 O O . SER A 1 122 ? -2.132 2.578 0.660 1.00 95.69 122 SER A O 1
ATOM 906 N N . ALA A 1 123 ? -1.349 4.267 -0.585 1.00 96.25 123 ALA A N 1
ATOM 907 C CA . ALA A 1 123 ? -2.388 5.219 -0.188 1.00 96.25 123 ALA A CA 1
ATOM 908 C C . ALA A 1 123 ? -3.789 4.785 -0.660 1.00 96.25 123 ALA A C 1
ATOM 910 O O . ALA A 1 123 ? -4.756 4.821 0.110 1.00 96.25 123 ALA A O 1
ATOM 911 N N . VAL A 1 124 ? -3.901 4.326 -1.909 1.00 95.88 124 VAL A N 1
ATOM 912 C CA . VAL A 1 124 ? -5.149 3.797 -2.481 1.00 95.88 124 VAL A CA 1
ATOM 913 C C . VAL A 1 124 ? -5.572 2.519 -1.760 1.00 95.88 124 VAL A C 1
ATOM 915 O O . VAL A 1 124 ? -6.732 2.385 -1.382 1.00 95.88 124 VAL A O 1
ATOM 918 N N . SER A 1 125 ? -4.639 1.608 -1.484 1.00 95.50 125 SER A N 1
ATOM 919 C CA . SER A 1 125 ? -4.933 0.366 -0.757 1.00 95.50 125 SER A CA 1
ATOM 920 C C . SER A 1 125 ? -5.424 0.653 0.663 1.00 95.50 125 SER A C 1
ATOM 922 O O . SER A 1 125 ? -6.397 0.047 1.118 1.00 95.50 125 SER A O 1
ATOM 924 N N . ALA A 1 126 ? -4.817 1.623 1.352 1.00 93.88 126 ALA A N 1
ATOM 925 C CA . ALA A 1 126 ? -5.229 2.048 2.687 1.00 93.88 126 ALA A CA 1
ATOM 926 C C . ALA A 1 126 ? -6.635 2.665 2.701 1.00 93.88 126 ALA A C 1
ATOM 928 O O . ALA A 1 126 ? -7.483 2.261 3.502 1.00 93.88 126 ALA A O 1
ATOM 929 N N . THR A 1 127 ? -6.905 3.614 1.803 1.00 93.69 127 THR A N 1
ATOM 930 C CA . THR A 1 127 ? -8.230 4.251 1.707 1.00 93.69 127 THR A CA 1
ATOM 931 C C . THR A 1 127 ? -9.303 3.263 1.248 1.00 93.69 127 THR A C 1
ATOM 933 O O . THR A 1 127 ? -10.388 3.231 1.832 1.00 93.69 127 THR A O 1
ATOM 936 N N . GLY A 1 128 ? -8.987 2.393 0.286 1.00 92.00 128 GLY A N 1
ATOM 937 C CA . GLY A 1 128 ? -9.857 1.312 -0.174 1.00 92.00 128 GLY A CA 1
ATOM 938 C C . GLY A 1 128 ? -10.191 0.315 0.935 1.00 92.00 128 GLY A C 1
ATOM 939 O O . GLY A 1 128 ? -11.355 -0.035 1.117 1.00 92.00 128 GLY A O 1
ATOM 940 N N . SER A 1 129 ? -9.204 -0.072 1.747 1.00 91.88 129 SER A N 1
ATOM 941 C CA . SER A 1 129 ? -9.425 -0.961 2.897 1.00 91.88 129 SER A CA 1
ATOM 942 C C . SER A 1 129 ? -10.373 -0.337 3.925 1.00 91.88 129 SER A C 1
ATOM 944 O O . SER A 1 129 ? -11.274 -1.013 4.420 1.00 91.88 129 SER A O 1
ATOM 946 N N . LEU A 1 130 ? -10.224 0.964 4.210 1.00 89.94 130 LEU A N 1
ATOM 947 C CA . LEU A 1 130 ? -11.143 1.682 5.097 1.00 89.94 130 LEU A CA 1
ATOM 948 C C . LEU A 1 130 ? -12.560 1.751 4.513 1.00 89.94 130 LEU A C 1
ATOM 950 O O . LEU A 1 130 ? -13.535 1.529 5.231 1.00 89.94 130 LEU A O 1
ATOM 954 N N . ALA A 1 131 ? -12.684 2.049 3.219 1.00 90.69 131 ALA A N 1
ATOM 955 C CA . ALA A 1 131 ? -13.976 2.111 2.545 1.00 90.69 131 ALA A CA 1
ATOM 956 C C . ALA A 1 131 ? -14.701 0.754 2.586 1.00 90.69 131 ALA A C 1
ATOM 958 O O . ALA A 1 131 ? -15.895 0.698 2.889 1.00 90.69 131 ALA A O 1
ATOM 959 N N . LEU A 1 132 ? -13.974 -0.344 2.353 1.00 89.75 132 LEU A N 1
ATOM 960 C CA . LEU A 1 132 ? -14.505 -1.704 2.457 1.00 89.75 132 LEU A CA 1
ATOM 961 C C . LEU A 1 132 ? -14.913 -2.053 3.892 1.00 89.75 132 LEU A C 1
ATOM 963 O O . LEU A 1 132 ? -15.997 -2.600 4.092 1.00 89.75 132 LEU A O 1
ATOM 967 N N . ALA A 1 133 ? -14.096 -1.689 4.884 1.00 88.25 133 ALA A N 1
ATOM 968 C CA . ALA A 1 133 ? -14.410 -1.917 6.293 1.00 88.25 133 ALA A CA 1
ATOM 969 C C . ALA A 1 133 ? -15.698 -1.192 6.716 1.00 88.25 133 ALA A C 1
ATOM 971 O O . ALA A 1 133 ? -16.585 -1.803 7.311 1.00 88.25 133 ALA A O 1
ATOM 972 N N . ARG A 1 134 ? -15.850 0.084 6.336 1.00 86.44 134 ARG A N 1
ATOM 973 C CA . ARG A 1 134 ? -17.066 0.871 6.608 1.00 86.44 134 ARG A CA 1
ATOM 974 C C . ARG A 1 134 ? -18.299 0.263 5.949 1.00 86.44 134 ARG A C 1
ATOM 976 O O . ARG A 1 134 ? -19.335 0.123 6.589 1.00 86.44 134 ARG A O 1
ATOM 983 N N . LYS A 1 135 ? -18.175 -0.152 4.684 1.00 89.00 135 LYS A N 1
ATOM 984 C CA . LYS A 1 135 ? -19.266 -0.801 3.947 1.00 89.00 135 LYS A CA 1
ATOM 985 C C . LYS A 1 135 ? -19.701 -2.114 4.604 1.00 89.00 135 LYS A C 1
ATOM 987 O O . LYS A 1 135 ? -20.896 -2.395 4.645 1.00 89.00 135 LYS A O 1
ATOM 992 N N . ALA A 1 136 ? -18.757 -2.911 5.105 1.00 88.81 136 ALA A N 1
ATOM 993 C CA . ALA A 1 136 ? -19.061 -4.147 5.822 1.00 88.81 136 ALA A CA 1
ATOM 994 C C . ALA A 1 136 ? -19.806 -3.870 7.140 1.00 88.81 136 ALA A C 1
ATOM 996 O O . ALA A 1 136 ? -20.844 -4.482 7.379 1.00 88.81 136 ALA A O 1
ATOM 997 N N . ALA A 1 137 ? -19.346 -2.893 7.928 1.00 86.00 137 ALA A N 1
ATOM 998 C CA . ALA A 1 137 ? -19.992 -2.506 9.184 1.00 86.00 137 ALA A CA 1
ATOM 999 C C . ALA A 1 137 ? -21.434 -2.002 8.979 1.00 86.00 137 ALA A C 1
ATOM 1001 O O . ALA A 1 137 ? -22.339 -2.370 9.728 1.00 86.00 137 ALA A O 1
ATOM 1002 N N . SER A 1 138 ? -21.684 -1.208 7.931 1.00 87.56 138 SER A N 1
ATOM 1003 C CA . SER A 1 138 ? -23.045 -0.762 7.606 1.00 87.56 138 SER A CA 1
ATOM 1004 C C . SER A 1 138 ? -23.969 -1.928 7.242 1.00 87.56 138 SER A C 1
ATOM 1006 O O . SER A 1 138 ? -25.118 -1.940 7.672 1.00 87.56 138 SER A O 1
ATOM 1008 N N . ARG A 1 139 ? -23.483 -2.928 6.495 1.00 88.50 139 ARG A N 1
ATOM 1009 C CA . ARG A 1 139 ? -24.285 -4.116 6.147 1.00 88.50 139 ARG A CA 1
ATOM 1010 C C . ARG A 1 139 ? -24.685 -4.919 7.382 1.00 88.50 139 ARG A C 1
ATOM 1012 O O . ARG A 1 139 ? -25.855 -5.241 7.524 1.00 88.50 139 ARG A O 1
ATOM 1019 N N . GLU A 1 140 ? -23.748 -5.140 8.301 1.00 88.94 140 GLU A N 1
ATOM 1020 C CA . GLU A 1 140 ? -24.014 -5.852 9.557 1.00 88.94 140 GLU A CA 1
ATOM 1021 C C . GLU A 1 140 ? -25.106 -5.158 10.391 1.00 88.94 140 GLU A C 1
ATOM 1023 O O . GLU A 1 140 ? -26.006 -5.818 10.906 1.00 88.94 140 GLU A O 1
ATOM 1028 N N . SER A 1 141 ? -25.094 -3.820 10.461 1.00 86.62 141 SER A N 1
ATOM 1029 C CA . SER A 1 141 ? -26.149 -3.068 11.161 1.00 86.62 141 SER A CA 1
ATOM 1030 C C . SER A 1 141 ? -27.535 -3.191 10.513 1.00 86.62 141 SER A C 1
ATOM 1032 O O . SER A 1 141 ? -28.536 -3.256 11.225 1.00 86.62 141 SER A O 1
ATOM 1034 N N . ILE A 1 142 ? -27.599 -3.254 9.178 1.00 90.50 142 ILE A N 1
ATOM 1035 C CA . ILE A 1 142 ? -28.857 -3.399 8.431 1.00 90.50 142 ILE A CA 1
ATOM 1036 C C . ILE A 1 142 ? -29.424 -4.809 8.625 1.00 90.50 142 ILE A C 1
ATOM 1038 O O . ILE A 1 142 ? -30.617 -4.954 8.895 1.00 90.50 142 ILE A O 1
ATOM 1042 N N . ASP A 1 143 ? -28.577 -5.834 8.544 1.00 91.25 143 ASP A N 1
ATOM 1043 C CA . ASP A 1 143 ? -28.987 -7.229 8.727 1.00 91.25 143 ASP A CA 1
ATOM 1044 C C . ASP A 1 143 ? -29.474 -7.487 10.164 1.00 91.25 143 ASP A C 1
ATOM 1046 O O . ASP A 1 143 ? -30.490 -8.160 10.373 1.00 91.25 143 ASP A O 1
ATOM 1050 N N . ALA A 1 144 ? -28.817 -6.886 11.163 1.00 89.81 144 ALA A N 1
ATOM 1051 C CA . ALA A 1 144 ? -29.255 -6.950 12.556 1.00 89.81 144 ALA A CA 1
ATOM 1052 C C . ALA A 1 144 ? -30.627 -6.280 12.771 1.00 89.81 144 ALA A C 1
ATOM 1054 O O . ALA A 1 144 ? -31.490 -6.848 13.442 1.00 89.81 144 ALA A O 1
ATOM 1055 N N . ALA A 1 145 ? -30.860 -5.106 12.171 1.00 87.75 145 ALA A N 1
ATOM 1056 C CA . ALA A 1 145 ? -32.144 -4.408 12.258 1.00 87.75 145 ALA A CA 1
ATOM 1057 C C . A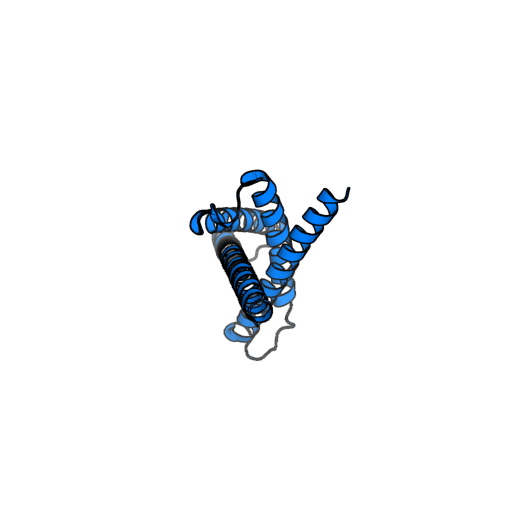LA A 1 145 ? -33.281 -5.190 11.578 1.00 87.75 145 ALA A C 1
ATOM 1059 O O . ALA A 1 145 ? -34.385 -5.276 12.117 1.00 87.75 145 ALA A O 1
ATOM 1060 N N . ARG A 1 146 ? -33.000 -5.808 10.423 1.00 89.81 146 ARG A N 1
ATOM 1061 C CA . ARG A 1 146 ? -33.962 -6.647 9.696 1.00 89.81 146 ARG A CA 1
ATOM 1062 C C . ARG A 1 146 ? -34.371 -7.876 10.511 1.00 89.81 146 ARG A C 1
ATOM 1064 O O . ARG A 1 146 ? -35.558 -8.133 10.666 1.00 89.81 146 ARG A O 1
ATOM 1071 N N . THR A 1 147 ? -33.397 -8.562 11.107 1.00 88.69 147 THR A N 1
ATOM 1072 C CA . THR A 1 147 ? -33.641 -9.749 11.946 1.00 88.69 147 THR A CA 1
ATOM 1073 C C . THR A 1 147 ? -34.493 -9.419 13.178 1.00 88.69 147 THR A C 1
ATOM 1075 O O . THR A 1 147 ? -35.382 -10.185 13.539 1.00 88.69 147 THR A O 1
ATOM 1078 N N . GLY A 1 148 ? -34.264 -8.261 13.811 1.00 85.38 148 GLY A N 1
ATOM 1079 C CA . GLY A 1 148 ? -35.080 -7.805 14.942 1.00 85.38 148 GLY A CA 1
ATOM 1080 C C . GLY A 1 148 ? -36.523 -7.457 14.555 1.00 85.38 148 GLY A C 1
ATOM 1081 O O . GLY A 1 148 ? -37.445 -7.729 15.321 1.00 85.38 148 GLY A O 1
ATOM 1082 N N . SER A 1 149 ? -36.726 -6.892 13.361 1.00 86.50 149 SER A N 1
ATOM 1083 C CA .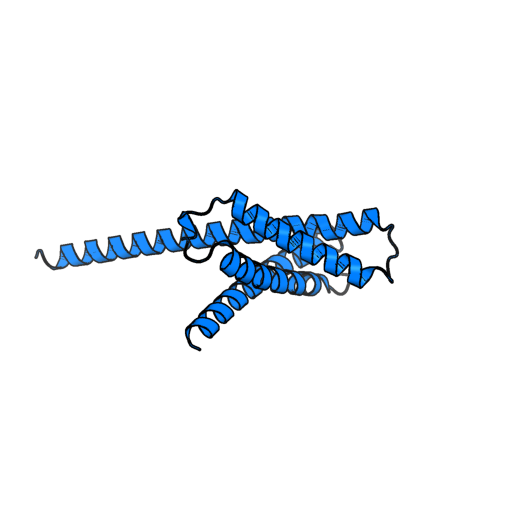 SER A 1 149 ? -38.060 -6.577 12.834 1.00 86.50 149 SER A CA 1
ATOM 1084 C C . SER A 1 149 ? -38.860 -7.839 12.510 1.00 86.50 149 SER A C 1
ATOM 1086 O O . SER A 1 149 ? -40.042 -7.905 12.835 1.00 86.50 149 SER A O 1
ATOM 1088 N N . ASP A 1 150 ? -38.225 -8.842 11.902 1.00 82.44 150 ASP A N 1
ATOM 1089 C CA . ASP A 1 150 ? -38.888 -10.095 11.526 1.00 82.44 150 ASP A CA 1
ATOM 1090 C C . ASP A 1 150 ? -39.329 -10.896 12.769 1.00 82.44 150 ASP A C 1
ATOM 1092 O O . ASP A 1 150 ? -40.432 -11.438 12.787 1.00 82.44 150 ASP A O 1
ATOM 1096 N N . ALA A 1 151 ? -38.529 -10.895 13.844 1.00 77.19 151 ALA A N 1
ATOM 1097 C CA . ALA A 1 151 ? -38.884 -11.533 15.118 1.00 77.19 151 ALA A CA 1
ATOM 1098 C C . ALA A 1 151 ? -40.048 -10.830 15.850 1.00 77.19 151 ALA A C 1
ATOM 1100 O O . ALA A 1 151 ? -40.897 -11.483 16.450 1.00 77.19 151 ALA A O 1
ATOM 1101 N N . GLY A 1 152 ? -40.131 -9.497 15.775 1.00 73.62 152 GLY A N 1
ATOM 1102 C CA . GLY A 1 152 ? -41.236 -8.744 16.382 1.00 73.62 152 GLY A CA 1
ATOM 1103 C C . GLY A 1 152 ? -42.584 -8.948 15.679 1.00 73.62 152 GLY A C 1
ATOM 1104 O O . GLY A 1 152 ? -43.630 -8.789 16.301 1.00 73.62 152 GLY A O 1
ATOM 1105 N N . ILE A 1 153 ? -42.570 -9.316 14.394 1.00 74.88 153 ILE A N 1
ATOM 1106 C CA . ILE A 1 153 ? -43.783 -9.619 13.621 1.00 74.88 153 ILE A CA 1
ATOM 1107 C C . ILE A 1 153 ? -44.313 -11.022 13.955 1.00 74.88 153 ILE A C 1
ATOM 1109 O O . ILE A 1 153 ? -45.525 -11.228 13.941 1.00 74.88 153 ILE A O 1
ATOM 1113 N N . THR A 1 154 ? -43.441 -11.979 14.285 1.00 71.38 154 THR A N 1
ATOM 1114 C CA . THR A 1 154 ? -43.854 -13.355 14.613 1.00 71.38 154 THR A CA 1
ATOM 1115 C C . THR A 1 154 ? -44.448 -13.513 16.012 1.00 71.38 154 THR A C 1
ATOM 1117 O O . THR A 1 154 ? -45.260 -14.410 16.202 1.00 71.38 154 THR A O 1
ATOM 1120 N N . ASP A 1 155 ? -44.102 -12.638 16.961 1.00 65.19 155 ASP A N 1
ATOM 1121 C CA . ASP A 1 155 ? -44.611 -12.686 18.345 1.00 65.19 155 ASP A CA 1
ATOM 1122 C C . ASP A 1 155 ? -45.940 -11.915 18.540 1.00 65.19 155 ASP A C 1
ATOM 1124 O O . ASP A 1 155 ? -46.489 -11.879 19.641 1.00 65.19 155 ASP A O 1
ATOM 1128 N N . GLY A 1 156 ? -46.449 -11.264 17.487 1.00 58.28 156 GLY A N 1
ATOM 1129 C CA . GLY A 1 156 ? -47.671 -10.447 17.503 1.00 58.28 156 GLY A CA 1
ATOM 1130 C C . GLY A 1 156 ? -48.935 -11.120 16.947 1.00 58.28 156 GLY A C 1
ATOM 1131 O O . GLY A 1 156 ? -49.939 -10.427 16.767 1.00 58.28 156 GLY A O 1
ATOM 1132 N N . LEU A 1 157 ? -48.887 -12.423 16.647 1.00 50.88 157 LEU A N 1
ATOM 1133 C CA . LEU A 1 157 ? -50.006 -13.260 16.178 1.00 50.88 157 LEU A CA 1
ATOM 1134 C C . LEU A 1 157 ? -50.353 -14.329 17.219 1.00 50.88 157 LEU A C 1
ATOM 1136 O O . LEU A 1 157 ? -51.561 -14.627 17.348 1.00 50.88 157 LEU A O 1
#

Secondary structure (DSSP, 8-state):
-HHHHHHHHHHHHHHHHHHHHHHHHHHHHIIIII-TT--S---HHHHHHHHHHHHHHHHHHHHHHHHTTS-GGGS-HHHHHHHHHHHHHHHHHHHHHHHGGG-SS-HHHHHHHHHHHHHHHHHHHHHHHHHHHHHHHHHHHHHHHHHHHHHHHHTT-

pLDDT: mean 85.69, std 10.64, range [50.88, 97.38]

Sequence (157 aa):
MKTLLRRLRGALGMGLTWALGWAVVGGAVMEGIVDPDGRILDMWPQTLAIPGFLGGVVFAFLLWIAEGRRRFDELSLPRFGLWGAAVGALLGLVALGAGAASGVLPLWLRATVILGPVTVLSAVSATGSLALARKAASRESIDAARTGSDAGITDGL

Foldseek 3Di:
DVVVVVLQVQLQVQLQVQLQVQLVVQCCCCCVPPCVVCPDPDPRSVVRSVLRSVLSNVLSVVCCVPVPPDDLVPDDLVNLLVSLLVSLQVSLVVVLVVCVVPDPDDSVVSSCVRSVVSSNSSSCSRSVVSVVVVVVVVVVVVVVVVVVVVVVVVVPD